Protein AF-A0A1F3K0F4-F1 (afdb_monomer)

Sequence (118 aa):
MKASFFVIALFVSFSVMAQDENWVNRISFNTTGNCPDSITCYTQISVEINLQALTDSVTITLIIGSTQGGNDIYNRQYLFTPSIYNQPGVTQGQGGNPVFNLGEYIITENFYVDSFLK

Nearest PDB structures (foldseek):
  5y1a-assembly1_A  TM=3.576E-01  e=1.917E-01  Porphyromonas gingivalis
  6b6l-assembly1_A  TM=3.762E-01  e=5.315E+00  Bacteroides cellulosilyticus DSM 14838
  6ed1-assembly2_C  TM=2.818E-01  e=1.331E+00  Phocaeicola dorei
  7u06-assembly1_B  TM=2.609E-01  e=1.572E+00  Saccharomyces cerevisiae
  8wa2-assembly1_D  TM=3.396E-01  e=7.831E+00  Chlamydomonas reinhardtii

Radius of gyration: 16.69 Å; Cα contacts (8 Å, |Δi|>4): 221; chains: 1; bounding box: 30×37×58 Å

Structure (mmCIF, N/CA/C/O backbone):
data_AF-A0A1F3K0F4-F1
#
_entry.id   AF-A0A1F3K0F4-F1
#
loop_
_atom_site.group_PDB
_atom_site.id
_atom_site.type_symbol
_atom_site.label_atom_id
_atom_site.label_alt_id
_atom_site.label_comp_id
_atom_site.label_asym_id
_atom_site.label_entity_id
_atom_site.label_seq_id
_atom_site.pdbx_PDB_ins_code
_atom_site.Cartn_x
_atom_site.Cartn_y
_atom_site.Cartn_z
_atom_site.occupancy
_atom_site.B_iso_or_equiv
_atom_site.auth_seq_id
_atom_site.auth_comp_id
_atom_site.auth_asym_id
_atom_site.auth_atom_id
_atom_site.pdbx_PDB_model_num
ATOM 1 N N . MET A 1 1 ? 8.020 25.326 -39.836 1.00 37.84 1 MET A N 1
ATOM 2 C CA . MET A 1 1 ? 7.920 23.854 -39.727 1.00 37.84 1 MET A CA 1
ATOM 3 C C . MET A 1 1 ? 7.051 23.543 -38.519 1.00 37.84 1 MET A C 1
ATOM 5 O O . MET A 1 1 ? 7.396 23.972 -37.428 1.00 37.84 1 MET A O 1
ATOM 9 N N . LYS A 1 2 ? 5.877 22.929 -38.718 1.00 35.03 2 LYS A N 1
ATOM 10 C CA . LYS A 1 2 ? 4.973 22.531 -37.627 1.00 35.03 2 LYS A CA 1
ATOM 11 C C . LYS A 1 2 ? 5.512 21.235 -37.019 1.00 35.03 2 LYS A C 1
ATOM 13 O O . LYS A 1 2 ? 5.520 20.219 -37.703 1.00 35.03 2 LYS A O 1
ATOM 18 N N . ALA A 1 3 ? 5.990 21.285 -35.779 1.00 36.31 3 ALA A N 1
ATOM 19 C CA . ALA A 1 3 ? 6.305 20.084 -35.016 1.00 36.31 3 ALA A CA 1
ATOM 20 C C . ALA A 1 3 ? 4.986 19.482 -34.511 1.00 36.31 3 ALA A C 1
ATOM 22 O O . ALA A 1 3 ? 4.306 20.077 -33.675 1.00 36.31 3 ALA A O 1
ATOM 23 N N . SER A 1 4 ? 4.591 18.343 -35.081 1.00 38.09 4 SER A N 1
ATOM 24 C CA . SER A 1 4 ? 3.473 17.546 -34.578 1.00 38.09 4 SER A CA 1
ATOM 25 C C . SER A 1 4 ? 3.890 16.866 -33.279 1.00 38.09 4 SER A C 1
ATOM 27 O O . SER A 1 4 ? 4.790 16.030 -33.277 1.00 38.09 4 SER A O 1
ATOM 29 N N . PHE A 1 5 ? 3.214 17.210 -32.187 1.00 36.81 5 PHE A N 1
ATOM 30 C CA . PHE A 1 5 ? 3.263 16.462 -30.938 1.00 36.81 5 PHE A CA 1
ATOM 31 C C . PHE A 1 5 ? 2.513 15.140 -31.135 1.00 36.81 5 PHE A C 1
ATOM 33 O O . PHE A 1 5 ? 1.289 15.129 -31.246 1.00 36.81 5 PHE A O 1
ATOM 40 N N . PHE A 1 6 ? 3.243 14.028 -31.199 1.00 33.69 6 PHE A N 1
ATOM 41 C CA . PHE A 1 6 ? 2.661 12.697 -31.052 1.00 33.69 6 PHE A CA 1
ATOM 42 C C . PHE A 1 6 ? 2.571 12.390 -29.556 1.00 33.69 6 PHE A C 1
ATOM 44 O O . PHE A 1 6 ? 3.545 11.971 -28.938 1.00 33.69 6 PHE A O 1
ATOM 51 N N . VAL A 1 7 ? 1.406 12.638 -28.960 1.00 33.16 7 VAL A N 1
ATOM 52 C CA . VAL A 1 7 ? 1.074 12.115 -27.631 1.00 33.16 7 VAL A CA 1
ATOM 53 C C . VAL A 1 7 ? 0.583 10.686 -27.840 1.00 33.16 7 VAL A C 1
ATOM 55 O O . VAL A 1 7 ? -0.564 10.466 -28.223 1.00 33.16 7 VAL A O 1
ATOM 58 N N . ILE A 1 8 ? 1.469 9.709 -27.656 1.00 35.22 8 ILE A N 1
ATOM 59 C CA . ILE A 1 8 ? 1.080 8.299 -27.583 1.00 35.22 8 ILE A CA 1
ATOM 60 C C . ILE A 1 8 ? 0.555 8.077 -26.164 1.00 35.22 8 ILE A C 1
ATOM 62 O O . ILE A 1 8 ? 1.315 7.794 -25.244 1.00 35.22 8 ILE A O 1
ATOM 66 N N . ALA A 1 9 ? -0.750 8.269 -25.970 1.00 35.66 9 ALA A N 1
ATOM 67 C CA . ALA A 1 9 ? -1.432 7.832 -24.758 1.00 35.66 9 ALA A CA 1
ATOM 68 C C . ALA A 1 9 ? -1.580 6.303 -24.824 1.00 35.66 9 ALA A C 1
ATOM 70 O O . ALA A 1 9 ? -2.524 5.777 -25.413 1.00 35.66 9 ALA A O 1
ATOM 71 N N . LEU A 1 10 ? -0.590 5.587 -24.292 1.00 34.66 10 LEU A N 1
ATOM 72 C CA . LEU A 1 10 ? -0.636 4.138 -24.122 1.00 34.66 10 LEU A CA 1
ATOM 73 C C . LEU A 1 10 ? -1.542 3.831 -22.924 1.00 34.66 10 LEU A C 1
ATOM 75 O O . LEU A 1 10 ? -1.142 3.953 -21.770 1.00 34.66 10 LEU A O 1
ATOM 79 N N . PHE A 1 11 ? -2.793 3.472 -23.208 1.00 34.12 11 PHE A N 1
ATOM 80 C CA . PHE A 1 11 ? -3.734 2.978 -22.207 1.00 34.12 11 PHE A CA 1
ATOM 81 C C . PHE A 1 11 ? -3.330 1.554 -21.807 1.00 34.12 11 PHE A C 1
ATOM 83 O O . PHE A 1 11 ? -3.811 0.575 -22.379 1.00 34.12 11 PHE A O 1
ATOM 90 N N . VAL A 1 12 ? -2.425 1.425 -20.834 1.00 33.53 12 VAL A N 1
ATOM 91 C CA . VAL A 1 12 ? -2.220 0.148 -20.142 1.00 33.53 12 VAL A CA 1
ATOM 92 C C . VAL A 1 12 ? -3.499 -0.132 -19.359 1.00 33.53 12 VAL A C 1
ATOM 94 O O . VAL A 1 12 ? -3.820 0.550 -18.390 1.00 33.53 12 VAL A O 1
ATOM 97 N N . SER A 1 13 ? -4.277 -1.093 -19.847 1.00 36.28 13 SER A N 1
ATOM 98 C CA . SER A 1 13 ? -5.524 -1.521 -19.219 1.00 36.28 13 SER A CA 1
ATOM 99 C C . SER A 1 13 ? -5.177 -2.582 -18.180 1.00 36.28 13 SER A C 1
ATOM 101 O O . SER A 1 13 ? -5.075 -3.757 -18.517 1.00 36.28 13 SER A O 1
ATOM 103 N N . PHE A 1 14 ? -4.924 -2.179 -16.937 1.00 41.00 14 PHE A N 1
ATOM 104 C CA . PHE A 1 14 ? -4.725 -3.121 -15.835 1.00 41.00 14 PHE A CA 1
ATOM 105 C C . PHE A 1 14 ? -6.064 -3.391 -15.141 1.00 41.00 14 PHE A C 1
ATOM 107 O O . PHE A 1 14 ? -6.861 -2.479 -14.914 1.00 41.00 14 PHE A O 1
ATOM 114 N N . SER A 1 15 ? -6.332 -4.661 -14.837 1.00 37.88 15 SER A N 1
ATOM 115 C CA . SER A 1 15 ? -7.526 -5.057 -14.086 1.00 37.88 15 SER A CA 1
ATOM 116 C C . SER A 1 15 ? -7.170 -5.128 -12.609 1.00 37.88 15 SER A C 1
ATOM 118 O O . SER A 1 15 ? -6.476 -6.048 -12.187 1.00 37.88 15 SER A O 1
ATOM 120 N N . VAL A 1 16 ? -7.629 -4.150 -11.831 1.00 42.69 16 VAL A N 1
ATOM 121 C CA . VAL A 1 16 ? -7.523 -4.186 -10.370 1.00 42.69 16 VAL A CA 1
ATOM 122 C C . VAL A 1 16 ? -8.702 -4.986 -9.851 1.00 42.69 16 VAL A C 1
ATOM 124 O O . VAL A 1 16 ? -9.847 -4.550 -9.952 1.00 42.69 16 VAL A O 1
ATOM 127 N N . MET A 1 17 ? -8.424 -6.159 -9.296 1.00 46.97 17 MET A N 1
ATOM 128 C CA . MET A 1 17 ? -9.405 -6.902 -8.517 1.00 46.97 17 MET A CA 1
ATOM 129 C C . MET A 1 17 ? -9.148 -6.592 -7.047 1.00 46.97 17 MET A C 1
ATOM 131 O O . MET A 1 17 ? -8.214 -7.120 -6.453 1.00 46.97 17 MET A O 1
ATOM 135 N N . ALA A 1 18 ? -9.940 -5.670 -6.505 1.00 49.06 18 ALA A N 1
ATOM 136 C CA . ALA A 1 18 ? -10.000 -5.395 -5.077 1.00 49.06 18 ALA A CA 1
ATOM 137 C C . ALA A 1 18 ? -11.060 -6.310 -4.458 1.00 49.06 18 ALA A C 1
ATOM 139 O O . ALA A 1 18 ? -12.184 -6.375 -4.966 1.00 49.06 18 ALA A O 1
ATOM 140 N N . GLN A 1 19 ? -10.724 -7.022 -3.385 1.00 51.88 19 GLN A N 1
ATOM 141 C CA . GLN A 1 19 ? -11.733 -7.729 -2.606 1.00 51.88 19 GLN A CA 1
ATOM 142 C C . GLN A 1 19 ? -12.446 -6.707 -1.708 1.00 51.88 19 GLN A C 1
ATOM 144 O O .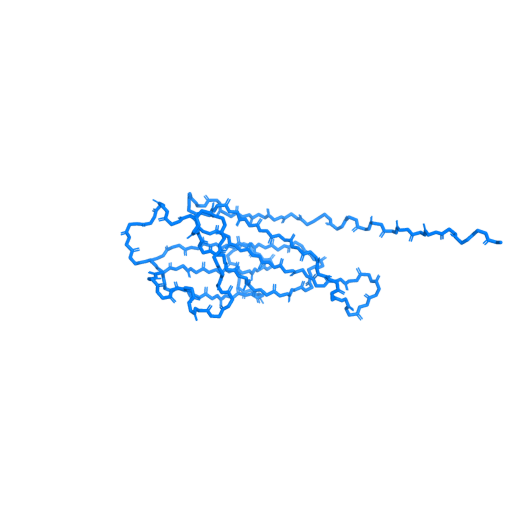 GLN A 1 19 ? -11.845 -6.131 -0.806 1.00 51.88 19 GLN A O 1
ATOM 149 N N . ASP A 1 20 ? -13.709 -6.431 -2.030 1.00 52.19 20 ASP A N 1
ATOM 150 C CA . ASP A 1 20 ? -14.509 -5.366 -1.422 1.00 52.19 20 ASP A CA 1
ATOM 151 C C . ASP A 1 20 ? -14.968 -5.793 -0.017 1.00 52.19 20 ASP A C 1
ATOM 153 O O . ASP A 1 20 ? -15.967 -6.496 0.158 1.00 52.19 20 ASP A O 1
ATOM 157 N N . GLU A 1 21 ? -14.203 -5.418 1.004 1.00 60.72 21 GLU A N 1
ATOM 158 C CA . GLU A 1 21 ? -14.682 -5.430 2.379 1.00 60.72 21 GLU A CA 1
ATOM 159 C C . GLU A 1 21 ? -15.239 -4.026 2.697 1.00 60.72 21 GLU A C 1
ATOM 161 O O . GLU A 1 21 ? -14.586 -3.030 2.400 1.00 60.72 21 GLU A O 1
ATOM 166 N N . ASN A 1 22 ? -16.435 -3.927 3.302 1.00 69.88 22 ASN A N 1
ATOM 167 C CA . ASN A 1 22 ? -17.246 -2.695 3.498 1.00 69.88 22 ASN A CA 1
ATOM 168 C C . ASN A 1 22 ? -16.539 -1.462 4.128 1.00 69.88 22 ASN A C 1
ATOM 170 O O . ASN A 1 22 ? -17.157 -0.412 4.309 1.00 69.88 22 ASN A O 1
ATOM 174 N N . TRP A 1 23 ? -15.280 -1.589 4.528 1.00 74.31 23 TRP A N 1
ATOM 175 C CA . TRP A 1 23 ? -14.440 -0.562 5.134 1.00 74.31 23 TRP A CA 1
ATOM 176 C C . TRP A 1 23 ? -13.398 0.014 4.168 1.00 74.31 23 TRP A C 1
ATOM 178 O O . TRP A 1 23 ? -12.795 1.030 4.496 1.00 74.31 23 TRP A O 1
ATOM 188 N N . VAL A 1 24 ? -13.170 -0.557 2.984 1.00 80.12 24 VAL A N 1
ATOM 189 C CA . VAL A 1 24 ? -12.348 0.095 1.953 1.00 80.12 24 VAL A CA 1
ATOM 190 C C . VAL A 1 24 ? -13.214 1.125 1.238 1.00 80.12 24 VAL A C 1
ATOM 192 O O . VAL A 1 24 ? -14.221 0.791 0.628 1.00 80.12 24 VAL A O 1
ATOM 195 N N . ASN A 1 25 ? -12.842 2.403 1.316 1.00 81.94 25 ASN A N 1
ATOM 196 C CA . ASN A 1 25 ? -13.588 3.464 0.636 1.00 81.94 25 ASN A CA 1
ATOM 197 C C . ASN A 1 25 ? -13.179 3.567 -0.837 1.00 81.94 25 ASN A C 1
ATOM 199 O O . ASN A 1 25 ? -14.002 3.791 -1.722 1.00 81.94 25 ASN A O 1
ATOM 203 N N . ARG A 1 26 ? -11.869 3.472 -1.095 1.00 83.38 26 ARG A N 1
ATOM 204 C CA . ARG A 1 26 ? -11.302 3.666 -2.429 1.00 83.38 26 ARG A CA 1
ATOM 205 C C . ARG A 1 26 ? -9.901 3.086 -2.526 1.00 83.38 26 ARG A C 1
ATOM 207 O O . ARG A 1 26 ? -9.084 3.284 -1.631 1.00 83.38 26 ARG A O 1
ATOM 214 N N . ILE A 1 27 ? -9.594 2.495 -3.674 1.00 82.69 27 ILE A N 1
ATOM 215 C CA . ILE A 1 27 ? -8.220 2.224 -4.093 1.00 82.69 27 ILE A CA 1
ATOM 216 C C . ILE A 1 27 ? -7.910 3.104 -5.303 1.00 82.69 27 ILE A C 1
ATOM 218 O O . ILE A 1 27 ? -8.667 3.133 -6.273 1.00 82.69 27 ILE A O 1
ATOM 222 N N . SER A 1 28 ? -6.819 3.856 -5.214 1.00 83.81 28 SER A N 1
ATOM 223 C CA . SER A 1 28 ? -6.386 4.819 -6.221 1.00 83.81 28 SER A CA 1
ATOM 224 C C . SER A 1 28 ? -5.044 4.415 -6.813 1.00 83.81 28 SER A C 1
ATOM 226 O O . SER A 1 28 ? -4.124 4.015 -6.096 1.00 83.81 28 SER A O 1
ATOM 228 N N . PHE A 1 29 ? -4.930 4.610 -8.123 1.00 83.81 29 PHE A N 1
ATOM 229 C CA . PHE A 1 29 ? -3.735 4.341 -8.914 1.00 83.81 29 PHE A CA 1
ATOM 230 C C . PHE A 1 29 ? -3.381 5.612 -9.660 1.00 83.81 29 PHE A C 1
ATOM 232 O O . PHE A 1 29 ? -4.183 6.105 -10.454 1.00 83.81 29 PHE A O 1
ATOM 239 N N . ASN A 1 30 ? -2.209 6.167 -9.376 1.00 84.12 30 ASN A N 1
ATOM 240 C CA . ASN A 1 30 ? -1.757 7.384 -10.027 1.00 84.12 30 ASN A CA 1
ATOM 241 C C . ASN A 1 30 ? -0.389 7.150 -10.652 1.00 84.12 30 ASN A C 1
ATOM 243 O O . ASN A 1 30 ? 0.600 6.996 -9.936 1.00 84.12 30 ASN A O 1
ATOM 247 N N . THR A 1 31 ? -0.332 7.104 -11.981 1.00 82.62 31 THR A N 1
ATOM 248 C CA . THR A 1 31 ? 0.941 7.057 -12.700 1.00 82.62 31 THR A CA 1
ATOM 249 C C . THR A 1 31 ? 1.722 8.325 -12.392 1.00 82.62 31 THR A C 1
ATOM 251 O O . THR A 1 31 ? 1.229 9.438 -12.576 1.00 82.62 31 THR A O 1
ATOM 254 N N . THR A 1 32 ? 2.934 8.161 -11.884 1.00 80.25 32 THR A N 1
ATOM 255 C CA . THR A 1 32 ? 3.794 9.275 -11.516 1.00 80.25 32 THR A CA 1
ATOM 256 C C . THR A 1 32 ? 4.673 9.655 -12.701 1.00 80.25 32 THR A C 1
ATOM 258 O O . THR A 1 32 ? 4.876 8.881 -13.634 1.00 80.25 32 THR A O 1
ATOM 261 N N . GLY A 1 33 ? 5.183 10.888 -12.701 1.00 79.25 33 GLY A N 1
ATOM 262 C CA . GLY A 1 33 ? 6.110 11.350 -13.742 1.00 79.25 33 GLY A CA 1
ATOM 263 C C . GLY A 1 33 ? 7.508 10.732 -13.635 1.00 79.25 33 GLY A C 1
ATOM 264 O O . GLY A 1 33 ? 8.397 11.101 -14.398 1.00 79.25 33 GLY A O 1
ATOM 265 N N . ASN A 1 34 ? 7.723 9.844 -12.662 1.00 84.06 34 ASN A N 1
ATOM 266 C CA . ASN A 1 34 ? 8.963 9.118 -12.480 1.00 84.06 34 ASN A CA 1
ATOM 267 C C . ASN A 1 34 ? 8.957 7.919 -13.434 1.00 84.06 34 ASN A C 1
ATOM 269 O O . ASN A 1 34 ? 8.167 6.990 -13.266 1.00 84.06 34 ASN A O 1
ATOM 273 N N . CYS A 1 35 ? 9.809 7.949 -14.454 1.00 84.75 35 CYS A N 1
ATOM 274 C CA . CYS A 1 35 ? 9.867 6.911 -15.475 1.00 84.75 35 CYS A CA 1
ATOM 275 C C . CYS A 1 35 ? 11.334 6.511 -15.685 1.00 84.75 35 CYS A C 1
ATOM 277 O O . CYS A 1 35 ? 12.139 7.376 -16.040 1.00 84.75 35 CYS A O 1
ATOM 279 N N . PRO A 1 36 ? 11.729 5.245 -15.445 1.00 85.44 36 PRO A N 1
ATOM 280 C CA . PRO A 1 36 ? 13.082 4.784 -15.766 1.00 85.44 36 PRO A CA 1
ATOM 281 C C . PRO A 1 36 ? 13.387 4.827 -17.268 1.00 85.44 36 PRO A C 1
ATOM 283 O O . PRO A 1 36 ? 14.553 4.910 -17.653 1.00 85.44 36 PRO A O 1
ATOM 286 N N . ASP A 1 37 ? 12.358 4.772 -18.113 1.00 84.38 37 ASP A N 1
ATOM 287 C CA . ASP A 1 37 ? 12.465 4.854 -19.565 1.00 84.38 37 ASP A CA 1
ATOM 288 C C . ASP A 1 37 ? 11.294 5.668 -20.155 1.00 84.38 37 ASP A C 1
ATOM 290 O O . ASP A 1 37 ? 10.457 6.202 -19.430 1.00 84.38 37 ASP A O 1
ATOM 294 N N . SER A 1 38 ? 11.247 5.827 -21.481 1.00 77.38 38 SER A N 1
ATOM 295 C CA . SER A 1 38 ? 10.247 6.666 -22.160 1.00 77.38 38 SER A CA 1
ATOM 296 C C . SER A 1 38 ? 8.853 6.036 -22.293 1.00 77.38 38 SER A C 1
ATOM 298 O O . SER A 1 38 ? 7.989 6.629 -22.937 1.00 77.38 38 SER A O 1
ATOM 300 N N . ILE A 1 39 ? 8.651 4.819 -21.789 1.00 75.12 39 ILE A N 1
ATOM 301 C CA . ILE A 1 39 ? 7.439 4.008 -21.980 1.00 75.12 39 ILE A CA 1
ATOM 302 C C . ILE A 1 39 ? 6.875 3.548 -20.628 1.00 75.12 39 ILE A C 1
ATOM 304 O O . ILE A 1 39 ? 5.660 3.507 -20.446 1.00 75.12 39 ILE A O 1
ATOM 308 N N . THR A 1 40 ? 7.745 3.231 -19.677 1.00 79.81 40 THR A N 1
ATOM 309 C CA . THR A 1 40 ? 7.415 2.643 -18.385 1.00 79.81 40 THR A CA 1
ATOM 310 C C . THR A 1 40 ? 7.547 3.694 -17.299 1.00 79.81 40 THR A C 1
ATOM 312 O O . THR 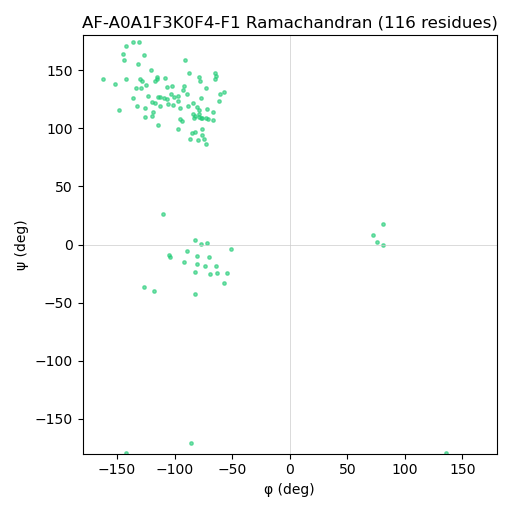A 1 40 ? 8.633 4.225 -17.077 1.00 79.81 40 THR A O 1
ATOM 315 N N . CYS A 1 41 ? 6.456 3.961 -16.586 1.00 82.12 41 CYS A N 1
ATOM 316 C CA . CYS A 1 41 ? 6.433 4.894 -15.467 1.00 82.12 41 CYS A CA 1
ATOM 317 C C . CYS A 1 41 ? 5.992 4.192 -14.187 1.00 82.12 41 CYS A C 1
ATOM 319 O O . CYS A 1 41 ? 5.216 3.233 -14.213 1.00 82.12 41 CYS A O 1
ATOM 321 N N . TYR A 1 42 ? 6.492 4.682 -13.059 1.00 84.19 42 TYR A N 1
ATOM 322 C CA . TYR A 1 42 ? 6.038 4.229 -11.758 1.00 84.19 42 TYR A CA 1
ATOM 323 C C . TYR A 1 42 ? 4.570 4.616 -11.544 1.00 84.19 42 TYR A C 1
ATOM 325 O O . TYR A 1 42 ? 4.086 5.635 -12.028 1.00 84.19 42 TYR A O 1
ATOM 333 N N . THR A 1 43 ? 3.844 3.787 -10.806 1.00 84.75 43 THR A N 1
ATOM 334 C CA . THR A 1 43 ? 2.467 4.035 -10.384 1.00 84.75 43 THR A CA 1
ATOM 335 C C . THR A 1 43 ? 2.419 4.042 -8.868 1.00 84.75 43 THR A C 1
ATOM 337 O O . THR A 1 43 ? 2.805 3.069 -8.222 1.00 84.75 43 THR A O 1
ATOM 340 N N . GLN A 1 44 ? 1.945 5.148 -8.301 1.00 87.38 44 GLN A N 1
ATOM 341 C CA . GLN A 1 44 ? 1.651 5.254 -6.883 1.00 87.38 44 GLN A CA 1
ATOM 342 C C . GLN A 1 44 ? 0.330 4.543 -6.595 1.00 87.38 44 GLN A C 1
ATOM 344 O O . GLN A 1 44 ? -0.698 4.856 -7.204 1.00 87.38 44 GLN A O 1
ATOM 349 N N . ILE A 1 45 ? 0.363 3.620 -5.635 1.00 86.06 45 ILE A N 1
ATOM 350 C CA . ILE A 1 45 ? -0.828 2.927 -5.136 1.00 86.06 45 ILE A CA 1
ATOM 351 C C . ILE A 1 45 ? -1.214 3.528 -3.787 1.00 86.06 45 ILE A C 1
ATOM 353 O O . ILE A 1 45 ? -0.370 3.642 -2.889 1.00 86.06 45 ILE A O 1
ATOM 357 N N . SER A 1 46 ? -2.486 3.892 -3.638 1.00 88.62 46 SER A N 1
ATOM 358 C CA . SER A 1 46 ? -3.029 4.429 -2.390 1.00 88.62 46 SER A CA 1
ATOM 359 C C . SER A 1 46 ? -4.357 3.763 -2.040 1.00 88.62 46 SER A C 1
ATOM 361 O O . SER A 1 46 ? -5.233 3.639 -2.892 1.00 88.62 46 SER A O 1
ATOM 363 N N . VAL A 1 47 ? -4.523 3.372 -0.778 1.00 86.88 47 VAL A N 1
ATOM 364 C CA . VAL A 1 47 ? -5.741 2.730 -0.261 1.00 86.88 47 VAL A CA 1
ATOM 365 C C . VAL A 1 47 ? -6.361 3.624 0.808 1.00 86.88 47 VAL A C 1
ATOM 367 O O . VAL A 1 47 ? -5.707 3.948 1.793 1.00 86.88 47 VAL A O 1
ATOM 370 N N . GLU A 1 48 ? -7.610 4.039 0.624 1.00 88.06 48 GLU A N 1
ATOM 371 C CA . GLU A 1 48 ? -8.373 4.815 1.601 1.00 88.06 48 GLU A CA 1
ATOM 372 C C . GLU A 1 48 ? -9.335 3.918 2.373 1.00 88.06 48 GLU A C 1
ATOM 374 O O . GLU A 1 48 ? -10.165 3.229 1.776 1.00 88.06 48 GLU A O 1
ATOM 379 N N . ILE A 1 49 ? -9.257 3.983 3.701 1.00 85.19 49 ILE A N 1
ATOM 380 C CA . ILE A 1 49 ? -10.057 3.159 4.605 1.00 85.19 49 ILE A CA 1
ATOM 381 C C . ILE A 1 49 ? -11.106 4.003 5.328 1.00 85.19 49 ILE A C 1
ATOM 383 O O . ILE A 1 49 ? -10.783 4.991 5.982 1.00 85.19 49 ILE A O 1
ATOM 387 N N . ASN A 1 50 ? -12.367 3.592 5.239 1.00 82.44 50 ASN A N 1
ATOM 388 C CA . ASN A 1 50 ? -13.479 4.140 5.994 1.00 82.44 50 ASN A CA 1
ATOM 389 C C . ASN A 1 50 ? -13.452 3.637 7.445 1.00 82.44 50 ASN A C 1
ATOM 391 O O . ASN A 1 50 ? -13.768 2.484 7.739 1.00 82.44 50 ASN A O 1
ATOM 395 N N . LEU A 1 51 ? -13.131 4.544 8.364 1.00 71.38 51 LEU A N 1
ATOM 396 C CA . LEU A 1 51 ? -13.078 4.255 9.798 1.00 71.38 51 LEU A CA 1
ATOM 397 C C . LEU A 1 51 ? -14.438 4.264 10.482 1.00 71.38 51 LEU A C 1
ATOM 399 O O . LEU A 1 51 ? -14.555 3.740 11.582 1.00 71.38 51 LEU A O 1
ATOM 403 N N . GLN A 1 52 ? -15.473 4.837 9.864 1.00 68.69 52 GLN A N 1
ATOM 404 C CA . GLN A 1 52 ? -16.822 4.789 10.436 1.00 68.69 52 GLN A CA 1
ATOM 405 C C . GLN 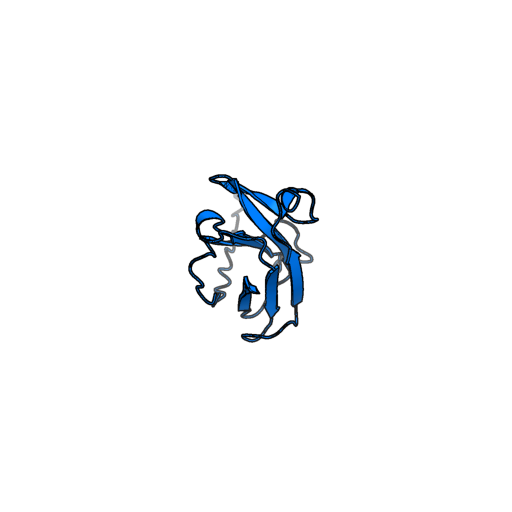A 1 52 ? -17.352 3.351 10.511 1.00 68.69 52 GLN A C 1
ATOM 407 O O . GLN A 1 52 ? -18.271 3.078 11.278 1.00 68.69 52 GLN A O 1
ATOM 412 N N . ALA A 1 53 ? -16.754 2.435 9.746 1.00 60.53 53 ALA A N 1
ATOM 413 C CA . ALA A 1 53 ? -17.021 1.007 9.818 1.00 60.53 53 ALA A CA 1
ATOM 414 C C . ALA A 1 53 ? -16.286 0.294 10.976 1.00 60.53 53 ALA A C 1
ATOM 416 O O . ALA A 1 53 ? -16.579 -0.872 11.229 1.00 60.53 53 ALA A O 1
ATOM 417 N N . LEU A 1 54 ? -15.347 0.952 11.676 1.00 66.25 54 LEU A N 1
ATOM 418 C CA . LEU A 1 54 ? -14.457 0.335 12.669 1.00 66.25 54 LEU A CA 1
ATOM 419 C C . LEU A 1 54 ? -14.658 0.957 14.056 1.00 66.25 54 LEU A C 1
A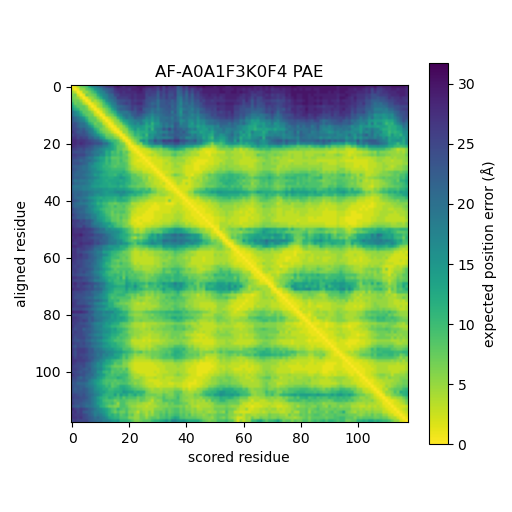TOM 421 O O . LEU A 1 54 ? -14.367 2.129 14.278 1.00 66.25 54 LEU A O 1
ATOM 425 N N . THR A 1 55 ? -15.157 0.164 15.004 1.00 59.84 55 THR A N 1
ATOM 426 C CA . THR A 1 55 ? -15.483 0.622 16.367 1.00 59.84 55 THR A CA 1
ATOM 427 C C . THR A 1 55 ? -14.343 0.466 17.371 1.00 59.84 55 THR A C 1
ATOM 429 O O . THR A 1 55 ? -14.387 1.094 18.425 1.00 59.84 55 THR A O 1
ATOM 432 N N . ASP A 1 56 ? -13.318 -0.322 17.041 1.00 67.88 56 ASP A N 1
ATOM 433 C CA . ASP A 1 56 ? -12.224 -0.697 17.943 1.00 67.88 56 ASP A CA 1
ATOM 434 C C . ASP A 1 56 ? -10.845 -0.489 17.300 1.00 67.88 56 ASP A C 1
ATOM 436 O O . ASP A 1 56 ? -10.723 -0.144 16.121 1.00 67.88 56 ASP A O 1
ATOM 440 N N . SER A 1 57 ? -9.774 -0.692 18.075 1.00 73.31 57 SER A N 1
ATOM 441 C CA . SER A 1 57 ? -8.428 -0.793 17.506 1.00 73.31 57 SER A CA 1
ATOM 442 C C . SER A 1 57 ? -8.336 -2.052 16.649 1.00 73.31 57 SER A C 1
ATOM 444 O O . SER A 1 57 ? -8.397 -3.161 17.180 1.00 73.31 57 SER A O 1
ATOM 446 N N . VAL A 1 58 ? -8.167 -1.877 15.342 1.00 79.38 58 VAL A N 1
ATOM 447 C CA . VAL A 1 58 ? -8.117 -2.976 14.372 1.00 79.38 58 VAL A CA 1
ATOM 448 C C . VAL A 1 58 ? -6.744 -3.037 13.724 1.00 79.38 58 VAL A C 1
ATOM 450 O O . VAL A 1 58 ? -6.106 -2.014 13.465 1.00 79.38 58 VAL A O 1
ATOM 453 N N . THR A 1 59 ? -6.277 -4.246 13.452 1.00 81.81 59 THR A N 1
ATOM 454 C CA . THR A 1 59 ? -5.105 -4.458 12.617 1.00 81.81 59 THR A CA 1
ATOM 455 C C . THR A 1 59 ? -5.518 -4.457 11.152 1.00 81.81 59 THR A C 1
ATOM 457 O O . THR A 1 59 ? -6.308 -5.293 10.731 1.00 81.81 59 THR A O 1
ATOM 460 N N . ILE A 1 60 ? -4.940 -3.556 10.364 1.00 82.12 60 ILE A N 1
ATOM 461 C CA . ILE A 1 60 ? -5.124 -3.471 8.917 1.00 82.12 60 ILE A CA 1
ATOM 462 C C . ILE A 1 60 ? -3.898 -4.089 8.249 1.00 82.12 60 ILE A C 1
ATOM 464 O O . ILE A 1 60 ? -2.784 -3.595 8.423 1.00 82.12 60 ILE A O 1
ATOM 468 N N . THR A 1 61 ? -4.091 -5.136 7.459 1.00 82.62 61 THR A N 1
ATOM 469 C CA . THR A 1 61 ? -3.038 -5.712 6.618 1.00 82.62 61 THR A CA 1
ATOM 470 C C . THR A 1 61 ? -3.309 -5.349 5.168 1.00 82.62 61 THR A C 1
ATOM 472 O O . THR A 1 61 ? -4.390 -5.628 4.660 1.00 82.62 61 THR A O 1
ATOM 475 N N . LEU A 1 62 ? -2.329 -4.730 4.511 1.00 82.88 62 LEU A N 1
ATOM 476 C CA . LEU A 1 62 ? -2.386 -4.322 3.109 1.00 82.88 62 LEU A CA 1
ATOM 477 C C . LEU A 1 62 ? -1.359 -5.120 2.316 1.00 82.88 62 LEU A C 1
ATOM 479 O O . LEU A 1 62 ? -0.179 -5.157 2.679 1.00 82.88 62 LEU A O 1
ATOM 483 N N . ILE A 1 63 ? -1.825 -5.752 1.246 1.00 81.00 63 ILE A N 1
ATOM 484 C CA . ILE A 1 63 ? -1.066 -6.700 0.441 1.00 81.00 63 ILE A CA 1
ATOM 485 C C . ILE A 1 63 ? -1.169 -6.306 -1.032 1.00 81.00 63 ILE A C 1
ATOM 487 O O . ILE A 1 63 ? -2.253 -5.997 -1.521 1.00 81.00 63 ILE A O 1
ATOM 491 N N . ILE A 1 64 ? -0.035 -6.326 -1.735 1.00 80.12 64 ILE A N 1
ATOM 492 C CA . ILE A 1 64 ? 0.030 -6.221 -3.193 1.00 80.12 64 ILE A CA 1
ATOM 493 C C . ILE A 1 64 ? 0.769 -7.443 -3.734 1.00 80.12 64 ILE A C 1
ATOM 495 O O . ILE A 1 64 ? 1.904 -7.718 -3.323 1.00 80.12 64 ILE A O 1
ATOM 499 N N . GLY A 1 65 ? 0.152 -8.130 -4.694 1.00 77.19 65 GLY A N 1
ATOM 500 C CA . GLY A 1 65 ? 0.699 -9.343 -5.294 1.00 77.19 65 GLY A CA 1
ATOM 501 C C . GLY A 1 65 ? 0.395 -9.487 -6.778 1.00 77.19 65 GLY A C 1
ATOM 502 O O . GLY A 1 65 ? -0.494 -8.833 -7.323 1.00 77.19 65 GLY A O 1
ATOM 503 N N . SER A 1 66 ? 1.133 -10.388 -7.430 1.00 74.38 66 SER A N 1
ATOM 504 C CA . SER A 1 66 ? 0.856 -10.816 -8.811 1.00 74.38 66 SER A CA 1
ATOM 505 C C . SER A 1 66 ? -0.374 -11.734 -8.90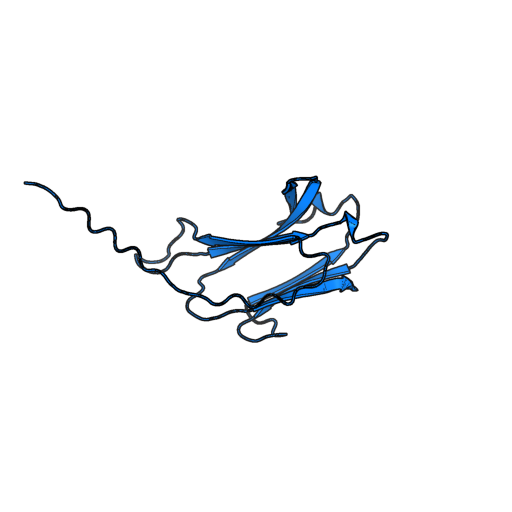0 1.00 74.38 66 SER A C 1
ATOM 507 O O . SER A 1 66 ? -0.985 -11.895 -9.956 1.00 74.38 66 SER A O 1
ATOM 509 N N . THR A 1 67 ? -0.763 -12.318 -7.765 1.00 74.56 67 THR A N 1
ATOM 510 C CA . THR A 1 67 ? -1.909 -13.212 -7.596 1.00 74.56 67 THR A CA 1
ATOM 511 C C . THR A 1 67 ? -2.740 -12.786 -6.390 1.00 74.56 67 THR A C 1
ATOM 513 O O . THR A 1 67 ? -2.224 -12.157 -5.464 1.00 74.56 67 THR A O 1
ATOM 516 N N . GLN A 1 68 ? -4.026 -13.136 -6.395 1.00 69.12 68 GLN A N 1
ATOM 517 C CA . GLN A 1 68 ? -4.917 -12.903 -5.260 1.00 69.12 68 GLN A CA 1
ATOM 518 C C . GLN A 1 68 ? -4.406 -13.653 -4.018 1.00 69.12 68 GLN A C 1
ATOM 520 O O . GLN A 1 68 ? -4.116 -14.848 -4.085 1.00 69.12 68 GLN A O 1
ATOM 525 N N . GLY A 1 69 ? -4.295 -12.956 -2.889 1.00 67.38 69 GLY A N 1
ATOM 526 C CA . GLY A 1 69 ? -3.728 -13.458 -1.637 1.00 67.38 69 GLY A CA 1
ATOM 527 C C . GLY A 1 69 ? -2.195 -13.553 -1.613 1.00 67.38 69 GLY A C 1
ATOM 528 O O . GLY A 1 69 ? -1.638 -14.021 -0.617 1.00 67.38 69 GLY A O 1
ATOM 529 N N . GLY A 1 70 ? -1.507 -13.146 -2.687 1.00 67.38 70 GLY A N 1
ATOM 530 C CA . GLY A 1 70 ? -0.045 -13.168 -2.805 1.00 67.38 70 GLY A CA 1
ATOM 531 C C . GLY A 1 70 ? 0.624 -11.897 -2.267 1.00 67.38 70 GLY A C 1
ATOM 532 O O . GLY A 1 70 ? 0.079 -10.811 -2.391 1.00 67.38 70 GLY A O 1
ATOM 533 N N . ASN A 1 71 ? 1.839 -12.016 -1.715 1.00 77.06 71 ASN A N 1
ATOM 534 C CA . ASN A 1 71 ? 2.568 -10.928 -1.029 1.00 77.06 71 ASN A CA 1
ATOM 535 C C . ASN A 1 71 ? 3.796 -10.412 -1.808 1.00 77.06 71 ASN A C 1
ATOM 537 O O . ASN A 1 71 ? 4.767 -9.957 -1.204 1.00 77.06 71 ASN A O 1
ATOM 541 N N . ASP A 1 72 ? 3.799 -10.551 -3.133 1.00 73.44 72 ASP A N 1
ATOM 542 C CA . ASP A 1 72 ? 5.026 -10.470 -3.940 1.00 73.44 72 ASP A CA 1
ATOM 543 C C . ASP A 1 72 ? 5.647 -9.063 -4.019 1.00 73.44 72 ASP A C 1
ATOM 545 O O . ASP A 1 72 ? 6.846 -8.934 -4.258 1.00 73.44 72 ASP A O 1
ATOM 549 N N . ILE A 1 73 ? 4.848 -8.007 -3.837 1.00 78.50 73 ILE A N 1
ATOM 550 C CA . ILE A 1 73 ? 5.254 -6.616 -4.109 1.00 78.50 73 ILE A CA 1
ATOM 551 C C . ILE A 1 73 ? 5.214 -5.765 -2.837 1.00 78.50 73 ILE A C 1
ATOM 553 O O . ILE A 1 73 ? 6.092 -4.932 -2.596 1.00 78.50 73 ILE A O 1
ATOM 557 N N . TYR A 1 74 ? 4.193 -5.971 -2.009 1.00 81.25 74 TYR A N 1
ATOM 558 C CA . TYR A 1 74 ? 4.015 -5.251 -0.758 1.00 81.25 74 TYR A CA 1
ATOM 559 C C . TYR A 1 74 ? 3.248 -6.112 0.235 1.00 81.25 74 TYR A C 1
ATOM 561 O O . TYR A 1 74 ? 2.251 -6.740 -0.109 1.00 81.25 74 TYR A O 1
ATOM 569 N N . ASN A 1 75 ? 3.684 -6.093 1.488 1.00 84.62 75 ASN A N 1
ATOM 570 C CA . ASN A 1 75 ? 2.917 -6.613 2.606 1.00 84.62 75 ASN A CA 1
ATOM 571 C C . ASN A 1 75 ? 3.260 -5.778 3.835 1.00 84.62 75 ASN A C 1
ATOM 573 O O . ASN A 1 75 ? 4.413 -5.755 4.281 1.00 84.62 75 ASN A O 1
ATOM 577 N N . ARG A 1 76 ? 2.269 -5.068 4.369 1.00 83.88 76 ARG A N 1
ATOM 578 C CA . ARG A 1 76 ? 2.445 -4.316 5.604 1.00 83.88 76 ARG A CA 1
ATOM 579 C C . ARG A 1 76 ? 1.207 -4.371 6.469 1.00 83.88 76 ARG A C 1
ATOM 581 O O . ARG A 1 76 ? 0.077 -4.279 5.999 1.00 83.88 76 ARG A O 1
ATOM 588 N N . GLN A 1 7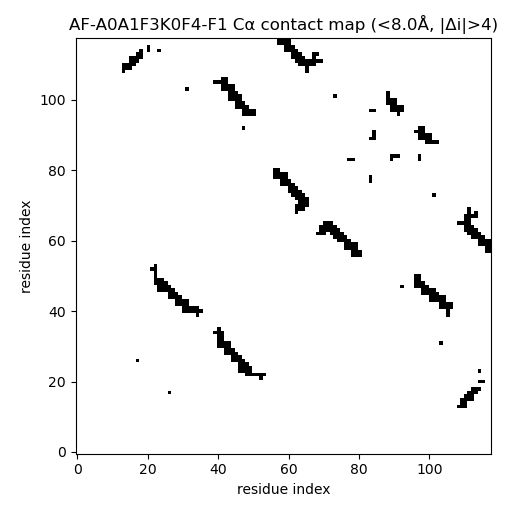7 ? 1.475 -4.445 7.762 1.00 85.81 77 GLN A N 1
ATOM 589 C CA . GLN A 1 77 ? 0.482 -4.405 8.809 1.00 85.81 77 GLN A CA 1
ATOM 590 C C . GLN A 1 77 ? 0.532 -3.056 9.527 1.00 85.81 77 GLN A C 1
ATOM 592 O O . GLN A 1 77 ? 1.602 -2.552 9.871 1.00 85.81 77 GLN A O 1
ATOM 597 N N . TYR A 1 78 ? -0.641 -2.497 9.773 1.00 84.69 78 TYR A N 1
ATOM 598 C CA . TYR A 1 78 ? -0.859 -1.246 10.472 1.00 84.69 78 TYR A CA 1
ATOM 599 C C . TYR A 1 78 ? -1.816 -1.486 11.632 1.00 84.69 78 TYR A C 1
ATOM 601 O O . TYR A 1 78 ? -2.819 -2.175 11.480 1.00 84.69 78 TYR A O 1
ATOM 609 N N . LEU A 1 79 ? -1.529 -0.902 12.791 1.00 84.50 79 LEU A N 1
ATOM 610 C CA . LEU A 1 79 ? -2.478 -0.886 13.899 1.00 84.50 79 LEU A CA 1
ATOM 611 C C . LEU A 1 79 ? -3.257 0.425 13.855 1.00 84.50 79 LEU A C 1
ATOM 613 O O . LEU A 1 79 ? -2.668 1.500 13.996 1.00 84.50 79 LEU A O 1
ATOM 617 N N . PHE A 1 80 ? -4.571 0.339 13.674 1.00 81.94 80 PHE A N 1
ATOM 618 C CA . PHE A 1 80 ? -5.433 1.505 13.700 1.00 81.94 80 PHE A CA 1
ATOM 619 C C . PHE A 1 80 ? -5.595 2.024 15.134 1.00 81.94 80 PHE A C 1
ATOM 621 O O . PHE A 1 80 ? -6.249 1.419 15.983 1.00 81.94 80 PHE A O 1
ATOM 628 N N . THR A 1 81 ? -4.975 3.172 15.389 1.00 82.38 81 THR A N 1
ATOM 629 C CA . THR A 1 81 ? -5.091 3.977 16.611 1.00 82.38 81 THR A CA 1
ATOM 630 C C . THR A 1 81 ? -5.069 5.461 16.225 1.00 82.38 81 THR A C 1
ATOM 632 O O . THR A 1 81 ? -4.717 5.785 15.089 1.00 82.38 81 THR A O 1
ATOM 635 N N . PRO A 1 82 ? -5.349 6.410 17.139 1.00 78.81 82 PRO A N 1
ATOM 636 C CA . PRO A 1 82 ? -5.203 7.840 16.844 1.00 78.81 82 PRO A CA 1
ATOM 637 C C . PRO A 1 82 ? -3.812 8.243 16.326 1.00 78.81 82 PRO A C 1
ATOM 639 O O . PRO A 1 82 ? -3.681 9.229 15.606 1.00 78.81 82 PRO A O 1
ATOM 642 N N . SER A 1 83 ? -2.768 7.467 16.640 1.00 83.31 83 SER A N 1
ATOM 643 C CA . SER A 1 83 ? -1.414 7.694 16.129 1.00 83.31 83 SER A CA 1
ATOM 644 C C . SER A 1 83 ? -1.173 7.136 14.722 1.00 83.31 83 SER A C 1
ATOM 646 O O . SER A 1 83 ? -0.041 7.198 14.249 1.00 83.31 83 SER A O 1
ATOM 648 N N . ILE A 1 84 ? -2.186 6.580 14.043 1.00 85.56 84 ILE A N 1
ATOM 649 C CA . ILE A 1 84 ? -2.037 6.005 12.697 1.00 85.56 84 ILE A CA 1
ATOM 650 C C . ILE A 1 84 ? -1.489 7.030 11.695 1.00 85.56 84 ILE A C 1
ATOM 652 O O . ILE A 1 84 ? -0.677 6.684 10.847 1.00 85.56 84 ILE A O 1
ATOM 656 N N . TYR A 1 85 ? -1.833 8.309 11.855 1.00 87.06 85 TYR A N 1
ATOM 657 C CA . TYR A 1 85 ? -1.342 9.407 11.016 1.00 87.06 85 TYR A CA 1
ATOM 658 C C . TYR A 1 85 ? 0.141 9.745 11.218 1.00 87.06 85 TYR A C 1
ATOM 660 O O . TYR A 1 85 ? 0.712 10.480 10.421 1.00 87.06 85 TYR A O 1
ATOM 668 N N . ASN A 1 86 ? 0.777 9.193 12.254 1.00 88.62 86 ASN A N 1
ATOM 669 C CA . ASN A 1 86 ? 2.221 9.302 12.455 1.00 88.62 86 ASN A CA 1
ATOM 670 C C . ASN A 1 86 ? 2.983 8.160 11.762 1.00 88.62 86 ASN A C 1
ATOM 672 O O . ASN A 1 86 ? 4.213 8.141 11.790 1.00 88.62 86 ASN A O 1
ATOM 676 N N . GLN A 1 87 ? 2.277 7.181 11.182 1.00 86.81 87 GLN A N 1
ATOM 677 C CA . GL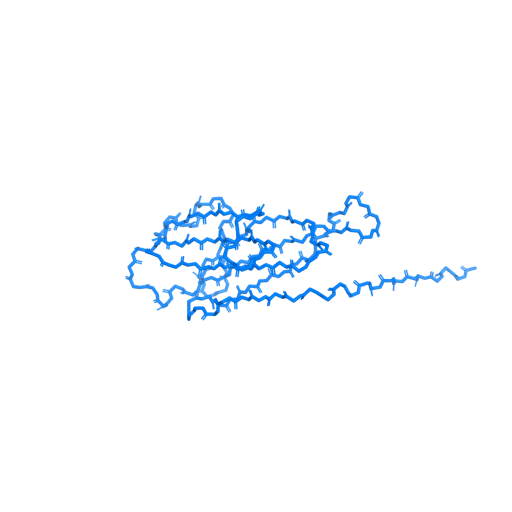N A 1 87 ? 2.905 6.049 10.512 1.00 86.81 87 GLN A CA 1
ATOM 678 C C . GLN A 1 87 ? 3.417 6.444 9.118 1.00 86.81 87 GLN A C 1
ATOM 680 O O . GLN A 1 87 ? 2.726 7.147 8.376 1.00 86.81 87 GLN A O 1
ATOM 685 N N . PRO A 1 88 ? 4.598 5.950 8.706 1.00 87.31 88 PRO A N 1
ATOM 686 C CA . PRO A 1 88 ? 5.125 6.203 7.373 1.00 87.31 88 PRO A CA 1
ATOM 687 C C . PRO A 1 88 ? 4.164 5.758 6.266 1.00 87.31 88 PRO A C 1
ATOM 689 O O . PRO A 1 88 ? 3.678 4.621 6.250 1.00 87.31 88 PRO A O 1
ATOM 692 N N . GLY A 1 89 ? 3.936 6.659 5.311 1.00 87.06 89 GLY A N 1
ATOM 693 C CA . GLY A 1 89 ? 3.047 6.427 4.175 1.00 87.06 89 GLY A CA 1
ATOM 694 C C . GLY A 1 89 ? 1.564 6.628 4.485 1.00 87.06 89 GLY A C 1
ATOM 695 O O . GLY A 1 89 ? 0.761 6.497 3.569 1.00 87.06 89 GLY A O 1
ATOM 696 N N . VAL A 1 90 ? 1.180 6.981 5.716 1.00 90.25 90 VAL A N 1
ATOM 697 C CA . VAL A 1 90 ? -0.221 7.264 6.055 1.00 90.25 90 VAL A CA 1
ATOM 698 C C . VAL A 1 90 ? -0.489 8.763 6.017 1.00 90.25 90 VAL A C 1
ATOM 700 O O . VAL A 1 90 ? 0.204 9.553 6.651 1.00 90.25 90 VAL A O 1
ATOM 703 N N . THR A 1 91 ? -1.523 9.159 5.283 1.00 91.50 91 THR A N 1
ATOM 704 C CA . THR A 1 91 ? -1.992 10.547 5.186 1.00 91.50 91 THR A CA 1
ATOM 705 C C . THR A 1 91 ? -3.480 10.637 5.501 1.00 91.50 91 THR A C 1
ATOM 707 O O . THR A 1 91 ? -4.186 9.633 5.469 1.00 91.50 91 THR A O 1
ATOM 710 N N . GLN A 1 92 ? -3.980 11.837 5.788 1.00 89.50 92 GLN A N 1
ATOM 711 C CA . GLN A 1 92 ? -5.412 12.060 5.975 1.00 89.50 92 GLN A CA 1
ATOM 712 C C . GLN A 1 92 ? -6.087 12.373 4.633 1.00 89.50 92 GLN A C 1
ATOM 714 O O . GLN A 1 92 ? -5.739 13.342 3.961 1.00 89.50 92 GLN A O 1
ATOM 719 N N . GLY A 1 93 ? -7.031 11.524 4.239 1.00 83.62 93 GLY A N 1
ATOM 720 C CA . GLY A 1 93 ? -7.887 11.676 3.070 1.00 83.62 93 GLY A CA 1
ATOM 721 C C . GLY A 1 93 ? -9.134 12.511 3.347 1.00 83.62 93 GLY A C 1
ATOM 722 O O . GLY A 1 93 ? -9.298 13.135 4.400 1.00 83.62 93 GLY A O 1
ATOM 723 N N . GLN A 1 94 ? -10.046 12.521 2.377 1.00 76.94 94 GLN A N 1
ATOM 724 C CA . GLN A 1 94 ? -11.312 13.236 2.516 1.00 76.94 94 GLN A CA 1
ATOM 725 C C . GLN A 1 94 ? -12.166 12.622 3.634 1.00 76.94 94 GLN A C 1
ATOM 727 O O . GLN A 1 94 ? -12.166 11.415 3.846 1.00 76.94 94 GLN A O 1
ATOM 732 N N . GLY A 1 95 ? -12.868 13.470 4.390 1.00 80.31 95 GLY A N 1
ATOM 733 C CA . GLY A 1 95 ? -13.693 13.018 5.517 1.00 80.31 95 GLY A CA 1
ATOM 734 C C . GLY A 1 95 ? -12.906 12.548 6.746 1.00 80.31 95 GLY A C 1
ATOM 735 O O . GLY A 1 95 ? -13.511 12.048 7.687 1.00 80.31 95 GLY A O 1
ATOM 736 N N . GLY A 1 96 ? -11.579 12.727 6.770 1.00 84.12 96 GLY A N 1
ATOM 737 C CA . GLY A 1 96 ? -10.746 12.327 7.904 1.00 84.12 96 GLY A CA 1
ATOM 738 C C . GLY A 1 96 ? -10.391 10.840 7.927 1.00 84.12 96 GLY A C 1
ATOM 739 O O . GLY A 1 96 ? -9.985 10.351 8.976 1.00 84.12 96 GLY A O 1
ATOM 740 N N . ASN A 1 97 ? -10.535 10.142 6.799 1.00 87.62 97 ASN A N 1
ATOM 741 C CA . ASN A 1 97 ? -10.142 8.745 6.622 1.00 87.62 97 ASN A CA 1
ATOM 742 C C . ASN A 1 97 ? -8.622 8.607 6.400 1.00 87.62 97 ASN A C 1
ATOM 744 O O . ASN A 1 97 ? -8.035 9.452 5.722 1.00 87.62 97 ASN A O 1
ATOM 748 N N . PRO A 1 98 ? -7.955 7.556 6.900 1.00 88.75 98 PRO A N 1
ATOM 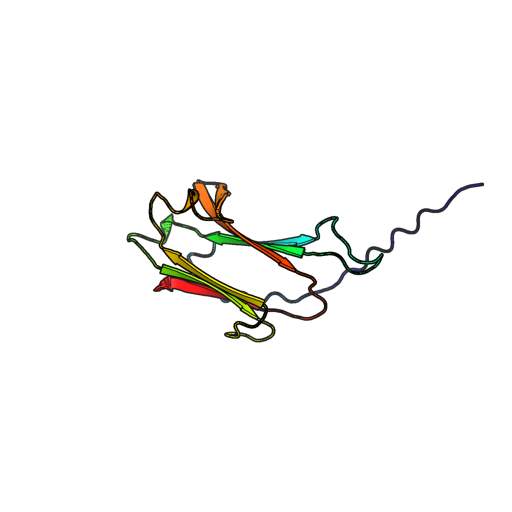749 C CA . PRO A 1 98 ? -6.562 7.282 6.606 1.00 88.75 98 PRO A CA 1
ATOM 750 C C . PRO A 1 98 ? -6.411 6.770 5.175 1.00 88.75 98 PRO A C 1
ATOM 752 O O . PRO A 1 98 ? -7.141 5.893 4.709 1.00 88.75 98 PRO A O 1
ATOM 755 N N . VAL A 1 99 ? -5.417 7.328 4.497 1.00 90.69 99 VAL A N 1
ATOM 756 C CA . VAL A 1 99 ? -4.964 6.930 3.170 1.00 90.69 99 VAL A CA 1
ATOM 757 C C . VAL A 1 99 ? -3.574 6.338 3.318 1.00 90.69 99 VAL A C 1
ATOM 759 O O . VAL A 1 99 ? -2.648 7.020 3.755 1.00 90.69 99 VAL A O 1
ATOM 762 N N . PHE A 1 100 ? -3.434 5.075 2.945 1.00 89.25 100 PHE A N 1
ATOM 763 C CA . PHE A 1 100 ? -2.191 4.325 2.972 1.00 89.25 100 PHE A CA 1
ATOM 764 C C . PHE A 1 100 ? -1.543 4.381 1.593 1.00 89.25 100 PHE A C 1
ATOM 766 O O . PHE A 1 100 ? -2.022 3.759 0.649 1.00 89.25 100 PHE A O 1
ATOM 773 N N . ASN A 1 101 ? -0.455 5.132 1.475 1.00 90.31 101 ASN A N 1
ATOM 774 C CA . ASN A 1 101 ? 0.383 5.182 0.285 1.00 90.31 101 ASN A CA 1
ATOM 775 C C . ASN A 1 101 ? 1.363 4.008 0.342 1.00 90.31 101 ASN A C 1
ATOM 777 O O . ASN A 1 101 ? 2.274 3.986 1.173 1.00 90.31 101 ASN A O 1
ATOM 781 N N . LEU A 1 102 ? 1.145 3.016 -0.519 1.00 85.25 102 LEU A N 1
ATOM 782 C CA . LEU A 1 102 ? 1.864 1.739 -0.469 1.00 85.25 102 LEU A CA 1
ATOM 783 C C . LEU A 1 102 ? 3.231 1.824 -1.148 1.00 85.25 102 LEU A C 1
ATOM 785 O O . LEU A 1 102 ? 4.142 1.087 -0.792 1.00 85.25 102 LEU A O 1
ATOM 789 N N . GLY A 1 103 ? 3.390 2.779 -2.060 1.00 83.69 103 GLY A N 1
ATOM 790 C CA . GLY A 1 103 ? 4.646 3.084 -2.734 1.00 83.69 103 GLY A CA 1
ATOM 791 C C . GLY A 1 103 ? 4.447 3.287 -4.229 1.00 83.69 103 GLY A C 1
ATOM 792 O O . GLY A 1 103 ? 3.327 3.201 -4.738 1.00 83.69 103 GLY A O 1
ATOM 793 N N . GLU A 1 104 ? 5.560 3.556 -4.900 1.00 85.56 104 GLU A N 1
ATOM 794 C CA . GLU A 1 104 ? 5.665 3.667 -6.349 1.00 85.56 104 GLU A CA 1
ATOM 795 C C . GLU A 1 104 ? 6.164 2.340 -6.933 1.00 85.56 104 GLU A C 1
ATOM 797 O O . GLU A 1 104 ? 7.243 1.868 -6.572 1.00 85.56 104 GLU A O 1
ATOM 802 N N . TYR A 1 105 ? 5.402 1.752 -7.857 1.00 83.19 105 TYR A N 1
ATOM 803 C CA . TYR A 1 105 ? 5.738 0.469 -8.480 1.00 83.19 105 TYR A CA 1
ATOM 804 C C . TYR A 1 105 ? 5.655 0.541 -9.998 1.00 83.19 105 TYR A C 1
ATOM 806 O O . TYR A 1 105 ? 4.761 1.180 -10.550 1.00 83.19 105 TYR A O 1
ATOM 814 N N . ILE A 1 106 ? 6.573 -0.138 -10.681 1.00 81.38 106 ILE A N 1
ATOM 815 C CA . ILE A 1 106 ? 6.440 -0.405 -12.113 1.00 81.38 106 ILE A CA 1
ATOM 816 C C . ILE A 1 106 ? 5.475 -1.575 -12.262 1.00 81.38 106 ILE A C 1
ATOM 818 O O . ILE A 1 106 ? 5.762 -2.680 -11.806 1.00 81.38 106 ILE A O 1
ATOM 822 N N . ILE A 1 107 ? 4.330 -1.316 -12.884 1.00 73.56 107 ILE A N 1
ATOM 823 C CA . ILE A 1 107 ? 3.267 -2.301 -13.065 1.00 73.56 107 ILE A CA 1
ATOM 824 C C . ILE A 1 107 ? 3.130 -2.569 -14.560 1.00 73.56 107 ILE A C 1
ATOM 826 O O . ILE A 1 107 ? 2.586 -1.756 -15.302 1.00 73.56 107 ILE A O 1
ATOM 830 N N . THR A 1 108 ? 3.664 -3.704 -15.003 1.00 70.19 108 THR A N 1
ATOM 831 C CA . THR A 1 108 ? 3.633 -4.142 -16.410 1.00 70.19 108 THR A CA 1
ATOM 832 C C . THR A 1 108 ? 2.626 -5.259 -16.664 1.00 70.19 108 THR A C 1
ATOM 834 O O . THR A 1 108 ? 2.373 -5.610 -17.812 1.00 70.19 108 THR A O 1
ATOM 837 N N . GLU A 1 109 ? 2.052 -5.818 -15.600 1.00 69.06 109 GLU A N 1
ATOM 838 C CA . GLU A 1 109 ? 1.124 -6.947 -15.620 1.00 69.06 109 GLU A CA 1
ATOM 839 C C . GLU A 1 109 ? -0.055 -6.686 -14.671 1.00 69.06 109 GLU A C 1
ATOM 841 O O . GLU A 1 109 ? -0.085 -5.688 -13.947 1.00 69.06 109 GLU A O 1
ATOM 846 N N . ASN A 1 110 ? -1.045 -7.583 -14.673 1.00 69.31 110 ASN A N 1
ATOM 847 C CA . ASN A 1 110 ? -2.135 -7.527 -13.702 1.00 69.31 110 ASN A CA 1
ATOM 848 C C . ASN A 1 110 ? -1.600 -7.750 -12.282 1.00 69.31 110 ASN A C 1
ATOM 850 O O . ASN A 1 110 ? -0.697 -8.554 -12.064 1.00 69.31 110 ASN A O 1
ATOM 854 N N . PHE A 1 111 ? -2.203 -7.067 -11.316 1.00 71.50 111 PHE A N 1
ATOM 855 C CA . PHE A 1 111 ? -1.850 -7.174 -9.907 1.00 71.50 111 PHE A CA 1
ATOM 856 C C . PHE A 1 111 ? -3.108 -7.071 -9.045 1.00 71.50 111 PHE A C 1
ATOM 858 O O . PHE A 1 111 ? -4.140 -6.545 -9.470 1.00 71.50 111 PHE A O 1
ATOM 865 N N . TYR A 1 112 ? -2.999 -7.573 -7.824 1.00 73.50 112 TYR A N 1
ATOM 866 C CA . TYR A 1 112 ? -4.070 -7.616 -6.842 1.00 73.50 112 TYR A CA 1
ATOM 867 C C . TYR A 1 112 ? -3.697 -6.734 -5.663 1.00 73.50 112 TYR A C 1
ATOM 869 O O . TYR A 1 112 ? -2.529 -6.681 -5.268 1.00 73.50 112 TYR A O 1
ATOM 877 N N . VAL A 1 113 ? -4.695 -6.042 -5.120 1.00 71.62 113 VAL A N 1
ATOM 878 C CA . VAL A 1 113 ? -4.573 -5.308 -3.863 1.00 71.62 113 VAL A CA 1
ATOM 879 C C . VAL A 1 113 ? -5.583 -5.910 -2.909 1.00 71.62 113 VAL A C 1
ATOM 881 O O . VAL A 1 113 ? -6.786 -5.737 -3.096 1.00 71.62 113 VAL A O 1
ATOM 884 N N . ASP A 1 114 ? -5.073 -6.601 -1.899 1.00 72.62 114 ASP A N 1
ATOM 885 C CA . ASP A 1 114 ? -5.891 -7.206 -0.863 1.00 72.62 114 ASP A CA 1
ATOM 886 C C . ASP A 1 114 ? -5.722 -6.444 0.446 1.00 72.62 114 ASP A C 1
ATOM 888 O O . ASP A 1 114 ? -4.640 -5.962 0.803 1.00 72.62 114 ASP A O 1
ATOM 892 N N . SER A 1 115 ? -6.820 -6.339 1.177 1.00 72.00 115 SER A N 1
ATOM 893 C CA . SER A 1 115 ? -6.876 -5.627 2.438 1.00 72.00 115 SER A CA 1
ATOM 894 C C . SER A 1 115 ? -7.669 -6.462 3.431 1.00 72.00 115 SER A C 1
ATOM 896 O O . SER A 1 115 ? -8.793 -6.851 3.134 1.00 72.00 115 SER A O 1
ATOM 898 N N . PHE A 1 116 ? -7.087 -6.735 4.598 1.00 73.88 116 PHE A N 1
ATOM 899 C CA . PHE A 1 116 ? -7.695 -7.588 5.619 1.00 73.88 116 PHE A CA 1
ATOM 900 C C . PHE A 1 116 ? -7.714 -6.883 6.969 1.00 73.88 116 PHE A C 1
ATOM 902 O O . PHE A 1 116 ? -6.721 -6.257 7.354 1.00 73.88 116 PHE A O 1
ATOM 909 N N . LEU A 1 117 ? -8.805 -7.058 7.714 1.00 70.75 117 LEU A N 1
ATOM 910 C CA . LEU A 1 117 ? -8.897 -6.656 9.115 1.00 70.75 117 LEU A CA 1
ATOM 911 C C . LEU A 1 117 ? -8.743 -7.856 10.044 1.00 70.75 117 LEU A C 1
ATOM 913 O O . LEU A 1 117 ? -9.330 -8.914 9.813 1.00 70.75 117 LEU A O 1
ATOM 917 N N . LYS A 1 118 ? -7.961 -7.682 11.108 1.00 65.81 118 LYS A N 1
ATOM 918 C CA . LYS A 1 118 ? -7.815 -8.647 12.203 1.00 65.81 118 LYS A CA 1
ATOM 919 C C . LYS A 1 118 ? -7.897 -7.980 13.566 1.00 65.81 118 LYS A C 1
ATOM 921 O O . LYS A 1 118 ? -7.454 -6.813 13.694 1.00 65.81 118 LYS A O 1
#

Mean predicted aligned error: 9.96 Å

Foldseek 3Di:
DDDDDDPPPPPPDADEDEPDDPFWPDWDWAFDPDAPDPPWTWIWIKTWTHCVVPDDFKKKWKAKFPDVVDRHQHIDIATDDPCSCVDPQWDQDPPRTIMHGGDIDGDPHHMYIYMDID

pLDDT: mean 72.9, std 16.86, range [33.16, 91.5]

Secondary structure (DSSP, 8-state):
----------------EE---TTEEEEEEEE-S--SSSS--EEEEEEEE-GGG--S--EEEEEEESSTT--SSEEEEEE-SGGGGGSTTEEE-GGG-EEEEEEEEE--S--EEEEEE-

Solvent-accessible surface area (backbone atoms only — not comparable to full-atom values): 7220 Å² total; per-residue (Å²): 135,87,83,79,84,80,80,81,81,77,78,80,84,68,63,77,57,63,68,87,51,98,35,62,72,46,79,46,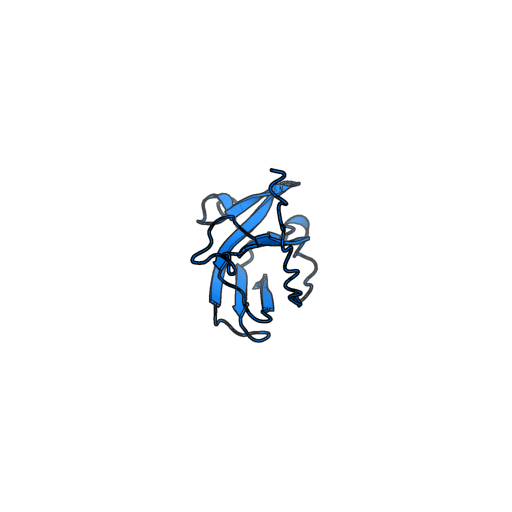79,44,76,44,94,56,45,96,49,103,84,51,43,26,29,35,38,32,40,31,38,41,54,92,73,54,95,65,80,37,34,40,37,43,30,26,10,74,42,86,96,34,62,78,77,34,73,49,78,44,66,49,51,96,64,38,67,76,40,90,52,34,41,80,42,81,95,74,22,51,25,40,46,78,47,72,41,78,75,91,63,59,43,22,48,44,67,48,82,90